Protein AF-A0A944YCM6-F1 (afdb_monomer_lite)

Radius of gyration: 18.55 Å; chains: 1; bounding box: 48×39×51 Å

Foldseek 3Di:
DDPPPPPPLAQPAEAECQPVPPDPCLVVLVVVLVVLVPDPPLLSYEYEHHPCCPPPSVVVSVVSSVVSNHHYHYDYPPPDDDDDDDDDDDDD

Secondary structure (DSSP, 8-state):
-----------SEEEEESSS-SS--HHHHHHHHHHHHT-TTGGGEEEEE-GGGGSHHHHHHHHHHHHTT-EEEE--S--S------------

Structure (mmCIF, N/CA/C/O backbone):
data_AF-A0A944YCM6-F1
#
_entry.id   AF-A0A944YCM6-F1
#
loop_
_atom_site.group_PDB
_atom_site.id
_atom_site.type_symbol
_atom_site.label_atom_id
_atom_site.label_alt_id
_atom_site.label_comp_id
_atom_site.label_asym_id
_atom_site.label_entity_id
_atom_site.label_seq_id
_atom_site.pdbx_PDB_ins_code
_atom_site.Cartn_x
_atom_site.Cartn_y
_atom_site.Cartn_z
_atom_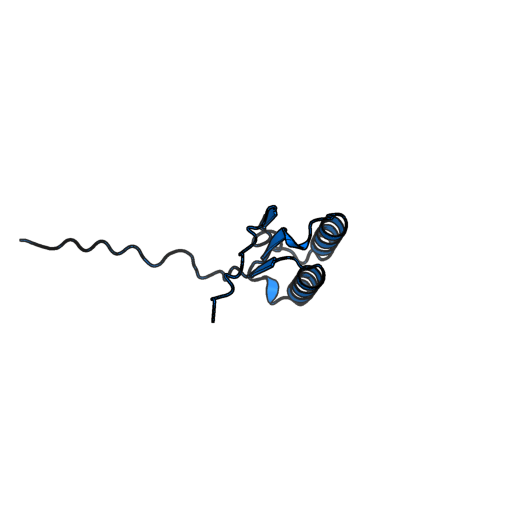site.occupancy
_atom_site.B_iso_or_equiv
_atom_site.auth_seq_id
_atom_site.auth_comp_id
_atom_site.auth_asym_id
_atom_site.auth_atom_id
_atom_site.pdbx_PDB_model_num
ATOM 1 N N . MET A 1 1 ? -32.290 -8.720 8.999 1.00 43.12 1 MET A N 1
ATOM 2 C CA . MET A 1 1 ? -30.881 -8.789 8.558 1.00 43.12 1 MET A CA 1
ATOM 3 C C . MET A 1 1 ? -30.355 -7.366 8.464 1.00 43.12 1 MET A C 1
ATOM 5 O O . MET A 1 1 ? -30.719 -6.653 7.542 1.00 43.12 1 MET A O 1
ATOM 9 N N . THR A 1 2 ? -29.615 -6.906 9.468 1.00 46.66 2 THR A N 1
ATOM 10 C CA . THR A 1 2 ? -28.974 -5.582 9.474 1.00 46.66 2 THR A CA 1
ATOM 11 C C . THR A 1 2 ? -27.713 -5.632 8.610 1.00 46.66 2 THR A C 1
ATOM 13 O O . THR A 1 2 ? -26.932 -6.574 8.760 1.00 46.66 2 THR A O 1
ATOM 16 N N . PRO A 1 3 ? -27.476 -4.663 7.710 1.00 55.84 3 PRO A N 1
ATOM 17 C CA . PRO A 1 3 ? -26.199 -4.590 7.027 1.00 55.84 3 PRO A CA 1
ATOM 18 C C . PRO A 1 3 ? -25.135 -4.244 8.071 1.00 55.84 3 PRO A C 1
ATOM 20 O O . PRO A 1 3 ? -25.199 -3.199 8.719 1.00 55.84 3 PRO A O 1
ATOM 23 N N . VAL A 1 4 ? -24.163 -5.139 8.260 1.00 58.41 4 VAL A N 1
ATOM 24 C CA . VAL A 1 4 ? -22.914 -4.805 8.947 1.00 58.41 4 VAL A CA 1
ATOM 25 C C . VAL A 1 4 ? -22.237 -3.759 8.075 1.00 58.41 4 VAL A C 1
ATOM 27 O O . VAL A 1 4 ? -21.617 -4.085 7.064 1.00 58.41 4 VAL A O 1
ATOM 30 N N . ALA A 1 5 ? -22.421 -2.489 8.428 1.00 57.78 5 ALA A N 1
ATOM 31 C CA . ALA A 1 5 ? -21.628 -1.413 7.873 1.00 57.78 5 ALA A CA 1
ATOM 32 C C . ALA A 1 5 ? -20.169 -1.766 8.166 1.00 57.78 5 ALA A C 1
ATOM 34 O O . ALA A 1 5 ? -19.741 -1.773 9.323 1.00 57.78 5 ALA A O 1
ATOM 35 N N . ALA A 1 6 ? -19.420 -2.135 7.127 1.00 58.12 6 ALA A N 1
ATOM 36 C CA . ALA A 1 6 ? -17.981 -2.244 7.222 1.00 58.12 6 ALA A CA 1
ATOM 37 C C . ALA A 1 6 ? -17.487 -0.854 7.628 1.00 58.12 6 ALA A C 1
ATOM 39 O O . ALA A 1 6 ? -17.494 0.077 6.823 1.00 58.12 6 ALA A O 1
ATOM 40 N N . ILE A 1 7 ? -17.148 -0.684 8.908 1.00 57.28 7 ILE A N 1
ATOM 41 C CA . ILE A 1 7 ? -16.524 0.536 9.402 1.00 57.28 7 ILE A CA 1
ATOM 42 C C . ILE A 1 7 ? -15.178 0.590 8.692 1.00 57.28 7 ILE A C 1
ATOM 44 O O . ILE A 1 7 ? -14.216 -0.056 9.111 1.00 57.28 7 ILE A O 1
ATOM 48 N N . HIS A 1 8 ? -15.129 1.307 7.572 1.00 52.66 8 HIS A N 1
ATOM 49 C CA . HIS A 1 8 ? -13.894 1.647 6.895 1.00 52.66 8 HIS A CA 1
ATOM 50 C C . HIS A 1 8 ? -13.110 2.526 7.863 1.00 52.66 8 HIS A C 1
ATOM 52 O O . HIS A 1 8 ? -13.299 3.740 7.919 1.00 52.66 8 HIS A O 1
ATOM 58 N N . ARG A 1 9 ? -12.281 1.891 8.698 1.00 64.69 9 ARG A N 1
ATOM 59 C CA . ARG A 1 9 ? -11.324 2.595 9.543 1.00 64.69 9 ARG A CA 1
ATOM 60 C C . ARG A 1 9 ? -10.440 3.388 8.597 1.00 64.69 9 ARG A C 1
ATOM 62 O O . ARG A 1 9 ? -9.683 2.804 7.824 1.00 64.69 9 ARG A O 1
ATOM 69 N N . GLN A 1 10 ? -10.612 4.705 8.606 1.00 71.62 10 GLN A N 1
ATOM 70 C CA . GLN A 1 10 ? -9.777 5.576 7.801 1.00 71.62 10 GLN A CA 1
ATOM 71 C C . GLN A 1 10 ? -8.326 5.390 8.256 1.00 71.62 10 GLN A C 1
ATOM 73 O O . GLN A 1 10 ? -8.076 5.330 9.465 1.00 71.62 10 GLN A O 1
ATOM 78 N N . PRO A 1 11 ? -7.372 5.246 7.323 1.00 76.75 11 PRO A N 1
ATOM 79 C CA . PRO A 1 11 ? -5.976 5.159 7.703 1.00 76.75 11 PRO A CA 1
ATOM 80 C C . PRO A 1 11 ? -5.556 6.441 8.411 1.00 76.75 11 PRO A C 1
ATOM 82 O O . PRO A 1 11 ? -5.779 7.537 7.902 1.00 76.75 11 PRO A O 1
ATOM 85 N N . LYS A 1 12 ? -4.916 6.300 9.571 1.00 83.56 12 LYS A N 1
ATOM 86 C CA . LYS A 1 12 ? -4.301 7.433 10.274 1.00 83.56 12 LYS A CA 1
ATOM 87 C C . LYS A 1 12 ? -3.003 7.864 9.612 1.00 83.56 12 LYS A C 1
ATOM 89 O O . LYS A 1 12 ? -2.615 9.022 9.710 1.00 83.56 12 LYS A O 1
ATOM 94 N N . ILE A 1 13 ? -2.320 6.920 8.968 1.00 87.25 13 ILE A N 1
ATOM 95 C CA . ILE A 1 13 ? -1.020 7.142 8.351 1.00 87.25 13 ILE A CA 1
ATOM 96 C C . ILE A 1 13 ? -1.099 6.679 6.905 1.00 87.25 13 ILE A C 1
ATOM 98 O O . ILE A 1 13 ? -1.404 5.520 6.628 1.00 87.25 13 ILE A O 1
ATOM 102 N N . VAL A 1 14 ? -0.789 7.587 5.986 1.00 88.00 14 VAL A N 1
ATOM 103 C CA . VAL A 1 14 ? -0.700 7.293 4.559 1.00 88.00 14 VAL A CA 1
ATOM 104 C C . VAL A 1 14 ? 0.752 7.425 4.123 1.00 88.00 14 VAL A C 1
ATOM 106 O O . VAL A 1 14 ? 1.353 8.485 4.267 1.00 88.00 14 VAL A O 1
ATOM 109 N N . VAL A 1 15 ? 1.310 6.345 3.581 1.00 87.31 15 VAL A N 1
ATOM 110 C CA . VAL A 1 15 ? 2.669 6.304 3.040 1.00 87.31 15 VAL A CA 1
ATOM 111 C C . VAL A 1 15 ? 2.579 6.171 1.527 1.00 87.31 15 VAL A C 1
ATOM 113 O O . VAL A 1 15 ? 2.186 5.125 1.009 1.00 87.31 15 VAL A O 1
ATOM 116 N N . ASP A 1 16 ? 2.947 7.224 0.802 1.00 85.25 16 ASP A N 1
ATOM 117 C CA . ASP A 1 16 ? 3.073 7.148 -0.650 1.00 85.25 16 ASP A CA 1
ATOM 118 C C . ASP A 1 16 ? 4.465 6.641 -1.033 1.00 85.25 16 ASP A C 1
ATOM 120 O O . ASP A 1 16 ? 5.456 7.365 -0.969 1.00 85.25 16 ASP A O 1
ATOM 124 N N . TRP A 1 17 ? 4.533 5.373 -1.429 1.00 82.19 17 TRP A N 1
ATOM 125 C CA . TRP A 1 17 ? 5.752 4.717 -1.897 1.00 82.19 17 TRP A CA 1
ATOM 126 C C . TRP A 1 17 ? 5.728 4.490 -3.417 1.00 82.19 17 TRP A C 1
ATOM 128 O O . TRP A 1 17 ? 6.517 3.715 -3.965 1.00 82.19 17 TRP A O 1
ATOM 138 N N . SER A 1 18 ? 4.810 5.148 -4.133 1.00 76.94 18 SER A N 1
ATOM 139 C CA . SER A 1 18 ? 4.613 4.916 -5.565 1.00 76.94 18 SER A CA 1
ATOM 140 C C . SER A 1 18 ? 5.762 5.426 -6.436 1.00 76.94 18 SER A C 1
ATOM 142 O O . SER A 1 18 ? 5.992 4.891 -7.521 1.00 76.94 18 SER A O 1
ATOM 144 N N . THR A 1 19 ? 6.534 6.394 -5.938 1.00 73.38 19 THR A N 1
ATOM 145 C CA . THR A 1 19 ? 7.659 7.031 -6.640 1.00 73.38 19 THR A CA 1
ATOM 146 C C . THR A 1 19 ? 9.035 6.609 -6.118 1.00 73.38 19 THR A C 1
ATOM 148 O O . THR A 1 19 ? 10.033 6.828 -6.804 1.00 73.38 19 THR A O 1
ATOM 151 N N . ALA A 1 20 ? 9.099 5.980 -4.940 1.00 65.88 20 ALA A N 1
ATOM 152 C CA . ALA A 1 20 ? 10.343 5.718 -4.214 1.00 65.88 20 ALA A CA 1
ATOM 153 C C . ALA A 1 20 ? 11.207 4.595 -4.822 1.00 65.88 20 ALA A C 1
ATOM 155 O O . ALA A 1 20 ? 12.403 4.529 -4.567 1.00 65.88 20 ALA A O 1
ATOM 156 N N . VAL A 1 21 ? 10.636 3.720 -5.659 1.00 60.72 21 VAL A N 1
ATOM 157 C CA . VAL A 1 21 ? 11.326 2.519 -6.175 1.00 60.72 21 VAL A CA 1
ATOM 158 C C . VAL A 1 21 ? 11.737 2.692 -7.641 1.00 60.72 21 VAL A C 1
ATOM 160 O O . VAL A 1 21 ? 11.434 1.858 -8.492 1.00 60.72 21 VAL A O 1
ATOM 163 N N . LYS A 1 22 ? 12.405 3.799 -7.985 1.00 60.19 22 LYS A N 1
ATOM 164 C CA . LYS A 1 22 ? 13.046 3.922 -9.311 1.00 60.19 22 LYS A CA 1
ATOM 165 C C . LYS A 1 22 ? 14.309 3.050 -9.415 1.00 60.19 22 LYS A C 1
ATOM 167 O O . LYS A 1 22 ? 14.636 2.570 -10.498 1.00 60.19 22 LYS A O 1
ATOM 172 N N . SER A 1 23 ? 14.945 2.750 -8.288 1.00 53.34 23 SER A N 1
ATOM 173 C CA . SER A 1 23 ? 16.131 1.902 -8.146 1.00 53.34 23 SER A CA 1
ATOM 174 C C . SER A 1 23 ? 15.793 0.613 -7.392 1.00 53.34 23 SER A C 1
ATOM 176 O O . SER A 1 23 ? 14.816 0.530 -6.651 1.00 53.34 23 SER A O 1
ATOM 178 N N . ASN A 1 24 ? 16.577 -0.435 -7.623 1.00 57.66 24 ASN A N 1
ATOM 179 C CA . ASN A 1 24 ? 16.430 -1.768 -7.040 1.00 57.66 24 AS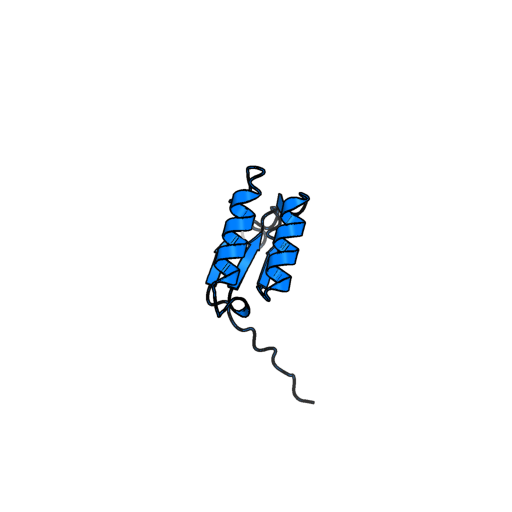N A CA 1
ATOM 180 C C . ASN A 1 24 ? 16.815 -1.806 -5.539 1.00 57.66 24 ASN A C 1
ATOM 182 O O . ASN A 1 24 ? 17.504 -2.726 -5.111 1.00 57.66 24 ASN A O 1
ATOM 186 N N . ASP A 1 25 ? 16.410 -0.803 -4.756 1.00 66.25 25 ASP A N 1
ATOM 187 C CA . ASP A 1 25 ? 16.828 -0.622 -3.363 1.00 66.25 25 ASP A CA 1
ATOM 188 C C . ASP A 1 25 ? 16.025 -1.513 -2.418 1.00 66.25 25 ASP A C 1
ATOM 190 O O . ASP A 1 25 ? 15.019 -1.113 -1.825 1.00 66.25 25 ASP A O 1
ATOM 194 N N . VAL A 1 26 ? 16.498 -2.750 -2.282 1.00 66.25 26 VAL A N 1
ATOM 195 C CA . VAL A 1 26 ? 16.040 -3.704 -1.264 1.00 66.25 26 VAL A CA 1
ATOM 196 C C . VAL A 1 26 ? 16.186 -3.101 0.138 1.00 66.25 26 VAL A C 1
ATOM 198 O O . VAL A 1 26 ? 15.249 -3.172 0.931 1.00 66.25 26 VAL A O 1
ATOM 201 N N . ASP A 1 27 ? 17.286 -2.391 0.391 1.00 71.88 27 ASP A N 1
ATOM 202 C CA . ASP A 1 27 ? 17.588 -1.782 1.691 1.00 71.88 27 ASP A CA 1
ATOM 203 C C . ASP A 1 27 ? 16.530 -0.760 2.132 1.00 71.88 27 ASP A C 1
ATOM 205 O O . ASP A 1 27 ? 16.169 -0.685 3.308 1.00 71.88 27 ASP A O 1
ATOM 209 N N . ASN A 1 28 ? 15.976 0.007 1.189 1.00 78.94 28 ASN A N 1
ATOM 210 C CA . ASN A 1 28 ? 14.929 0.985 1.491 1.00 78.94 28 ASN A CA 1
ATOM 211 C C . ASN A 1 28 ? 13.587 0.306 1.808 1.00 78.94 28 ASN A C 1
ATOM 213 O O . ASN A 1 28 ? 12.840 0.789 2.662 1.00 78.94 28 ASN A O 1
ATOM 217 N N . ALA A 1 29 ? 13.292 -0.831 1.170 1.00 80.38 29 ALA A N 1
ATOM 218 C CA . ALA A 1 29 ? 12.103 -1.622 1.473 1.00 80.38 29 ALA A CA 1
ATOM 219 C C . ALA A 1 29 ? 12.189 -2.265 2.868 1.00 80.38 29 ALA A C 1
ATOM 221 O O . ALA A 1 29 ? 11.218 -2.214 3.625 1.00 80.38 29 ALA A O 1
ATOM 222 N N . ASP A 1 30 ? 13.350 -2.808 3.242 1.00 85.38 30 ASP A N 1
ATOM 223 C CA . ASP A 1 30 ? 13.557 -3.404 4.566 1.00 85.38 30 ASP A CA 1
ATOM 224 C C . ASP A 1 30 ? 13.502 -2.354 5.687 1.00 85.38 30 ASP A C 1
ATOM 226 O O . ASP A 1 30 ? 12.911 -2.597 6.743 1.00 85.38 30 ASP A O 1
ATOM 230 N N . ARG A 1 31 ? 14.026 -1.143 5.446 1.00 86.44 31 ARG A N 1
ATOM 231 C CA . ARG A 1 31 ? 13.882 -0.006 6.373 1.00 86.44 31 ARG A CA 1
ATOM 232 C C . ARG A 1 31 ? 12.420 0.383 6.591 1.00 86.44 31 ARG A C 1
ATOM 234 O O . ARG A 1 31 ? 12.025 0.583 7.739 1.00 86.44 31 ARG A O 1
ATOM 241 N N . LEU A 1 32 ? 11.611 0.438 5.528 1.00 85.88 32 LEU A N 1
ATOM 242 C CA . LEU A 1 32 ? 10.172 0.697 5.650 1.00 85.88 32 LEU A CA 1
ATOM 243 C C . LEU A 1 32 ? 9.482 -0.383 6.486 1.00 85.88 32 LEU A C 1
ATOM 245 O O . LEU A 1 32 ? 8.715 -0.065 7.392 1.00 85.88 32 LEU A O 1
ATOM 249 N N . ILE A 1 33 ? 9.767 -1.655 6.201 1.00 88.50 33 ILE A N 1
ATOM 250 C CA . ILE A 1 33 ? 9.193 -2.778 6.948 1.00 88.50 33 ILE A CA 1
ATOM 251 C C . ILE A 1 33 ? 9.559 -2.669 8.431 1.00 88.50 33 ILE A C 1
ATOM 253 O O . ILE A 1 33 ? 8.687 -2.814 9.284 1.00 88.50 33 ILE A O 1
ATOM 257 N N . ASN A 1 34 ? 10.821 -2.383 8.752 1.00 90.19 34 ASN A N 1
ATOM 258 C CA . ASN A 1 34 ? 11.264 -2.245 10.138 1.00 90.19 34 ASN A CA 1
ATOM 259 C C . ASN A 1 34 ? 10.595 -1.062 10.846 1.00 90.19 34 ASN A C 1
ATOM 261 O O . ASN A 1 34 ? 10.145 -1.221 11.977 1.00 90.19 34 ASN A O 1
ATOM 265 N N . TRP A 1 35 ? 10.441 0.082 10.178 1.00 90.06 35 TRP A N 1
ATOM 266 C CA . TRP A 1 35 ? 9.703 1.217 10.736 1.00 90.06 35 TRP A CA 1
ATOM 267 C C . TRP A 1 35 ? 8.233 0.862 11.021 1.00 90.06 35 TRP A C 1
ATOM 269 O O . TRP A 1 35 ? 7.723 1.142 12.106 1.00 90.06 35 TRP A O 1
ATOM 279 N N . ILE A 1 36 ? 7.567 0.148 10.109 1.00 89.56 36 ILE A N 1
ATOM 280 C CA . ILE A 1 36 ? 6.179 -0.294 10.310 1.00 89.56 36 ILE A CA 1
ATOM 281 C C . ILE A 1 36 ? 6.070 -1.287 11.469 1.00 89.56 36 ILE A C 1
ATOM 283 O O . ILE A 1 36 ? 5.143 -1.174 12.267 1.00 89.56 36 ILE A O 1
ATOM 287 N N . LYS A 1 37 ? 7.027 -2.214 11.614 1.00 88.69 37 LYS A N 1
ATOM 288 C CA . LYS A 1 37 ? 7.065 -3.163 12.742 1.00 88.69 37 LYS A CA 1
ATOM 289 C C . LYS A 1 37 ? 7.150 -2.468 14.097 1.00 88.69 37 LYS A C 1
ATOM 291 O O . LYS A 1 37 ? 6.616 -2.985 15.071 1.00 88.69 37 LYS A O 1
ATOM 296 N N . THR A 1 38 ? 7.819 -1.317 14.165 1.00 88.38 38 THR A N 1
ATOM 297 C CA . THR A 1 38 ? 7.897 -0.527 15.403 1.00 88.38 38 THR A CA 1
ATOM 298 C C . THR A 1 38 ? 6.615 0.245 15.715 1.00 88.38 38 THR A C 1
ATOM 300 O O . THR A 1 38 ? 6.469 0.754 16.823 1.00 88.38 38 THR A O 1
ATOM 303 N N . SER A 1 39 ? 5.667 0.321 14.775 1.00 82.38 39 SER A N 1
ATOM 304 C CA . SER A 1 39 ? 4.408 1.027 14.984 1.00 82.38 39 SER A CA 1
ATOM 305 C C . SER A 1 39 ? 3.365 0.125 15.658 1.00 82.38 39 SER A C 1
ATOM 307 O O . SER A 1 39 ? 2.992 -0.908 15.094 1.00 82.38 39 SER A O 1
ATOM 309 N N . PRO A 1 40 ? 2.784 0.529 16.806 1.00 76.38 40 PRO A N 1
ATOM 310 C CA . PRO A 1 40 ? 1.687 -0.210 17.435 1.00 76.38 40 PRO A CA 1
ATOM 311 C C . PRO A 1 40 ? 0.388 -0.174 16.606 1.00 76.38 40 PRO A C 1
ATOM 313 O O . PRO A 1 40 ? -0.572 -0.878 16.915 1.00 76.38 40 PRO A O 1
ATOM 316 N N . GLN A 1 41 ? 0.343 0.643 15.547 1.00 83.12 41 GLN A N 1
ATOM 317 C CA . GLN A 1 41 ? -0.846 0.936 14.748 1.00 83.12 41 GLN A CA 1
ATOM 318 C C . GLN A 1 41 ? -0.700 0.495 13.286 1.00 83.12 41 GLN A C 1
ATOM 320 O O . GLN A 1 41 ? -1.265 1.119 12.394 1.00 83.12 41 GLN A O 1
ATOM 325 N N . ALA A 1 42 ? 0.010 -0.606 13.009 1.00 81.88 42 ALA A N 1
ATOM 326 C CA . ALA A 1 42 ? 0.214 -1.105 11.640 1.00 81.88 42 ALA A CA 1
ATOM 327 C C . ALA A 1 42 ? -1.093 -1.276 10.829 1.00 81.88 42 ALA A C 1
ATOM 329 O O . ALA A 1 42 ? -1.111 -1.023 9.626 1.00 81.88 42 ALA A O 1
ATOM 330 N N . LYS A 1 43 ? -2.210 -1.610 11.496 1.00 83.94 43 LYS A N 1
ATOM 331 C CA . LYS A 1 43 ? -3.555 -1.734 10.892 1.00 83.94 43 LYS A CA 1
ATOM 332 C C . LYS A 1 43 ? -4.177 -0.411 10.434 1.00 83.94 43 LYS A C 1
ATOM 334 O O . LYS A 1 43 ? -5.162 -0.417 9.705 1.00 83.94 43 LYS A O 1
ATOM 339 N N . GLU A 1 44 ? -3.630 0.711 10.882 1.00 88.06 44 GLU A N 1
ATOM 340 C CA . GLU A 1 44 ? -4.075 2.064 10.534 1.00 88.06 44 GLU A CA 1
ATOM 341 C C . GLU A 1 44 ? -3.146 2.717 9.498 1.00 88.06 44 GLU A C 1
ATOM 343 O O . GLU A 1 44 ? -3.322 3.890 9.164 1.00 88.06 44 GLU A O 1
ATOM 348 N N . ILE A 1 45 ? -2.165 1.962 8.985 1.00 89.81 45 ILE A N 1
ATOM 349 C CA . ILE A 1 45 ? -1.229 2.406 7.955 1.00 89.81 45 ILE A CA 1
ATOM 350 C C . ILE A 1 45 ? -1.730 1.952 6.586 1.00 89.81 45 ILE A C 1
ATOM 352 O O . ILE A 1 45 ? -1.995 0.768 6.361 1.00 89.81 45 ILE A O 1
ATOM 356 N N . HIS A 1 46 ? -1.806 2.896 5.652 1.00 91.00 46 HIS A N 1
ATOM 357 C CA . HIS A 1 46 ? -2.093 2.652 4.246 1.00 91.00 46 HIS A CA 1
ATOM 358 C C . HIS A 1 46 ? -0.886 2.999 3.390 1.00 91.00 46 HIS A C 1
ATOM 360 O O . HIS A 1 46 ? -0.450 4.146 3.354 1.00 91.00 46 HIS A O 1
ATOM 366 N N . VAL A 1 47 ? -0.351 2.008 2.684 1.00 88.94 47 VAL A N 1
ATOM 367 C CA . VAL A 1 47 ? 0.801 2.176 1.800 1.00 88.94 47 VAL A CA 1
ATOM 368 C C . VAL A 1 47 ? 0.355 2.138 0.340 1.00 88.94 47 VAL A C 1
ATOM 370 O O . VAL A 1 47 ? -0.274 1.175 -0.105 1.00 88.94 47 VAL A O 1
ATOM 373 N N . TYR A 1 48 ? 0.713 3.163 -0.429 1.00 87.50 48 TYR A N 1
ATOM 374 C CA . TYR A 1 48 ? 0.545 3.176 -1.880 1.00 87.50 48 TYR A CA 1
ATOM 375 C C . TYR A 1 48 ? 1.812 2.655 -2.555 1.00 87.50 48 TYR A C 1
ATOM 377 O O . TYR A 1 48 ? 2.884 3.233 -2.403 1.00 87.50 48 TYR A O 1
ATOM 385 N N . LEU A 1 49 ? 1.691 1.572 -3.321 1.00 84.44 49 LEU A N 1
ATOM 386 C CA . LEU A 1 49 ? 2.779 1.003 -4.117 1.00 84.44 49 LEU A CA 1
ATOM 387 C C . LEU A 1 49 ? 2.591 1.361 -5.594 1.00 84.44 49 LEU A C 1
ATOM 389 O O . LEU A 1 49 ? 1.472 1.345 -6.106 1.00 84.44 49 LEU A O 1
ATOM 393 N N . GLY A 1 50 ? 3.688 1.674 -6.281 1.00 78.38 50 GLY A N 1
ATOM 394 C CA . GLY A 1 50 ? 3.694 1.992 -7.712 1.00 78.38 50 GLY A CA 1
ATOM 395 C C . GLY A 1 50 ? 3.767 0.747 -8.602 1.00 78.38 50 GLY A C 1
ATOM 396 O O . GLY A 1 50 ? 3.717 -0.394 -8.134 1.00 78.38 50 GLY A O 1
ATOM 397 N N . SER A 1 51 ? 3.968 0.957 -9.907 1.00 68.00 51 SER A N 1
ATOM 398 C CA . SER A 1 51 ? 4.111 -0.102 -10.930 1.00 68.00 51 SER A CA 1
ATOM 399 C C . SER A 1 51 ? 5.272 -1.075 -10.696 1.00 68.00 51 SER A C 1
ATOM 401 O O . SER A 1 51 ? 5.359 -2.129 -11.325 1.00 68.00 51 SER A O 1
ATOM 403 N N . THR A 1 52 ? 6.150 -0.772 -9.750 1.00 61.84 52 THR A N 1
ATOM 404 C CA . THR A 1 52 ? 7.299 -1.586 -9.348 1.00 61.84 52 THR A CA 1
ATOM 405 C C . THR A 1 52 ? 6.916 -2.868 -8.603 1.00 61.84 52 THR A C 1
ATOM 407 O O . THR A 1 52 ? 7.771 -3.727 -8.395 1.00 61.84 52 THR A O 1
ATOM 410 N N . GLN A 1 53 ? 5.627 -3.069 -8.300 1.00 60.03 53 GLN A N 1
ATOM 411 C CA . GLN A 1 53 ? 5.066 -4.332 -7.801 1.00 60.03 53 GLN A CA 1
ATOM 412 C C . GLN A 1 53 ? 5.396 -5.564 -8.664 1.00 60.03 53 GLN A C 1
ATOM 414 O O . GLN A 1 53 ? 5.420 -6.680 -8.149 1.00 60.03 53 GLN A O 1
ATOM 419 N N . HIS A 1 54 ? 5.644 -5.376 -9.966 1.00 58.34 54 HIS A N 1
ATOM 420 C CA . HIS A 1 54 ? 5.958 -6.469 -10.891 1.00 58.34 54 HIS A CA 1
ATOM 421 C C . HIS A 1 54 ? 7.405 -6.966 -10.757 1.00 58.34 54 HIS A C 1
ATOM 423 O O . HIS A 1 54 ? 7.755 -7.994 -11.330 1.00 58.34 54 HIS A O 1
ATOM 429 N N . ARG A 1 55 ? 8.249 -6.273 -9.980 1.00 67.31 55 ARG A N 1
ATOM 430 C CA . ARG A 1 5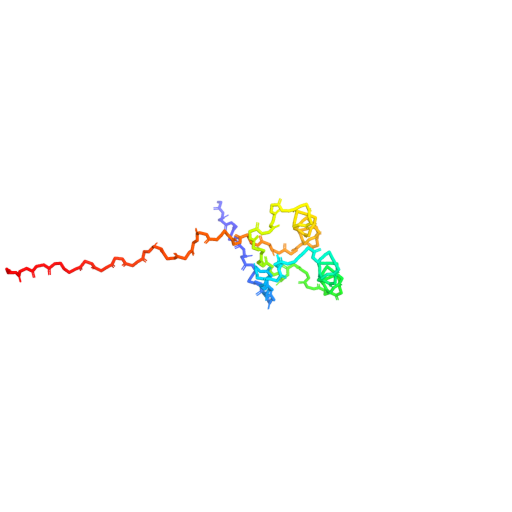5 ? 9.596 -6.742 -9.648 1.00 67.31 55 ARG A CA 1
ATOM 431 C C . ARG A 1 55 ? 9.544 -7.710 -8.459 1.00 67.31 55 ARG A C 1
ATOM 433 O O . ARG A 1 55 ? 8.713 -7.526 -7.565 1.00 67.31 55 ARG A O 1
ATOM 440 N N . PRO A 1 56 ? 10.453 -8.700 -8.382 1.00 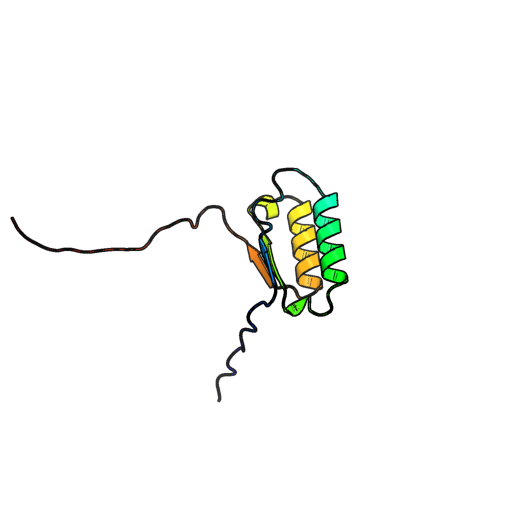66.50 56 PRO A N 1
ATOM 441 C CA . PRO A 1 56 ? 10.468 -9.691 -7.300 1.00 66.50 56 PRO A CA 1
ATOM 442 C C . PRO A 1 56 ? 10.478 -9.056 -5.897 1.00 66.50 56 PRO A C 1
ATOM 444 O O . PRO A 1 56 ? 9.806 -9.541 -4.987 1.00 66.50 56 PRO A O 1
ATOM 447 N N . ASN A 1 57 ? 11.145 -7.909 -5.740 1.00 70.31 57 ASN A N 1
ATOM 448 C CA . ASN A 1 57 ? 11.209 -7.173 -4.474 1.00 70.31 57 ASN A CA 1
ATOM 449 C C . ASN A 1 57 ? 9.902 -6.441 -4.122 1.00 70.31 57 ASN A C 1
ATOM 451 O O . ASN A 1 57 ? 9.538 -6.371 -2.950 1.00 70.31 57 ASN A O 1
ATOM 455 N N . GLY A 1 58 ? 9.144 -5.972 -5.118 1.00 77.69 58 GLY A N 1
ATOM 456 C CA . GLY A 1 58 ? 7.845 -5.328 -4.899 1.00 77.69 58 GLY A CA 1
ATOM 457 C C . GLY A 1 58 ? 6.804 -6.301 -4.342 1.00 77.69 58 GLY A C 1
ATOM 458 O O . GLY A 1 58 ? 6.065 -5.960 -3.419 1.00 77.69 58 GLY A O 1
ATOM 459 N N . ARG A 1 59 ? 6.800 -7.548 -4.833 1.00 81.06 59 ARG A N 1
ATOM 460 C CA . ARG A 1 59 ? 5.918 -8.607 -4.316 1.00 81.06 59 ARG A CA 1
ATOM 461 C C . ARG A 1 59 ? 6.271 -9.006 -2.880 1.00 81.06 59 ARG A C 1
ATOM 463 O O . ARG A 1 59 ? 5.368 -9.192 -2.067 1.00 81.06 59 ARG A O 1
ATOM 470 N N . ARG A 1 60 ? 7.568 -9.098 -2.551 1.00 83.94 60 ARG A N 1
ATOM 471 C CA . ARG A 1 60 ? 8.035 -9.364 -1.175 1.00 83.94 60 ARG A CA 1
ATOM 472 C C . ARG A 1 60 ? 7.590 -8.266 -0.210 1.00 83.94 60 ARG A C 1
ATOM 474 O O . ARG A 1 60 ? 7.011 -8.583 0.825 1.00 83.94 60 ARG A O 1
ATOM 481 N N . LEU A 1 61 ? 7.788 -6.998 -0.579 1.00 84.69 61 LEU A N 1
ATOM 482 C CA . LEU A 1 61 ? 7.353 -5.854 0.223 1.00 84.69 61 LEU A CA 1
ATOM 483 C C . LEU A 1 61 ? 5.833 -5.856 0.428 1.00 84.69 61 LEU A C 1
ATOM 485 O O . LEU A 1 61 ? 5.371 -5.750 1.559 1.00 84.69 61 LEU A O 1
ATOM 489 N N . GLN A 1 62 ? 5.053 -6.045 -0.642 1.00 88.00 62 GLN A N 1
ATOM 490 C CA . GLN A 1 62 ? 3.592 -6.105 -0.550 1.00 88.00 62 GLN A CA 1
ATOM 491 C C . GLN A 1 62 ? 3.131 -7.183 0.443 1.00 88.00 62 GLN A C 1
ATOM 493 O O . GLN A 1 62 ? 2.293 -6.911 1.301 1.00 88.00 62 GLN A O 1
ATOM 498 N N . ASN A 1 63 ? 3.684 -8.393 0.340 1.00 89.75 63 ASN A N 1
ATOM 499 C CA . ASN A 1 63 ? 3.321 -9.497 1.225 1.00 89.75 63 ASN A CA 1
ATOM 500 C C . ASN A 1 63 ? 3.687 -9.199 2.684 1.00 89.75 63 ASN A C 1
ATOM 502 O O . ASN A 1 63 ? 2.892 -9.488 3.574 1.00 89.75 63 ASN A O 1
ATOM 506 N N . ALA A 1 64 ? 4.852 -8.592 2.929 1.00 89.50 64 ALA A N 1
ATOM 507 C CA . ALA A 1 64 ? 5.264 -8.199 4.273 1.00 89.50 64 ALA A CA 1
ATOM 508 C C . ALA A 1 64 ? 4.309 -7.157 4.882 1.00 89.50 64 ALA A C 1
ATOM 510 O O . ALA A 1 64 ? 3.871 -7.318 6.017 1.00 89.50 64 ALA A O 1
ATOM 511 N N . LEU A 1 65 ? 3.938 -6.125 4.117 1.00 89.88 65 LEU A N 1
ATOM 512 C CA . LEU A 1 65 ? 3.001 -5.081 4.550 1.00 89.88 65 LEU A CA 1
ATOM 513 C C . LEU A 1 65 ? 1.618 -5.652 4.891 1.00 89.88 65 LEU A C 1
ATOM 515 O O . LEU A 1 65 ? 1.064 -5.347 5.946 1.00 89.88 65 LEU A O 1
ATOM 519 N N . LEU A 1 66 ? 1.085 -6.524 4.032 1.00 90.38 66 LEU A N 1
ATOM 520 C CA . LEU A 1 66 ? -0.201 -7.185 4.267 1.00 90.38 66 LEU A CA 1
ATOM 521 C C . LEU A 1 66 ? -0.156 -8.119 5.483 1.00 90.38 66 LEU A C 1
ATOM 523 O O . LEU A 1 66 ? -1.094 -8.126 6.275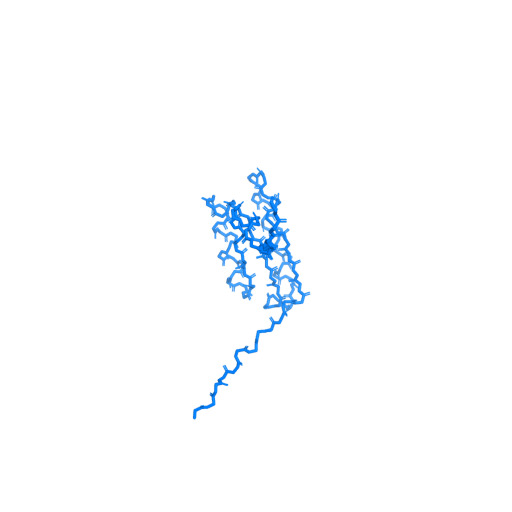 1.00 90.38 66 LEU A O 1
ATOM 527 N N . ALA A 1 67 ? 0.938 -8.866 5.672 1.00 90.81 67 ALA A N 1
ATOM 528 C CA . ALA A 1 67 ? 1.116 -9.739 6.834 1.00 90.81 67 ALA A CA 1
ATOM 529 C C . ALA A 1 67 ? 1.149 -8.959 8.162 1.00 90.81 67 ALA A C 1
ATOM 531 O O . ALA A 1 67 ? 0.716 -9.476 9.189 1.00 90.81 67 ALA A O 1
ATOM 532 N N . MET A 1 68 ? 1.607 -7.703 8.143 1.00 89.75 68 MET A N 1
ATOM 533 C CA . MET A 1 68 ? 1.562 -6.795 9.299 1.00 89.75 68 MET A CA 1
ATOM 534 C C . MET A 1 68 ? 0.179 -6.153 9.516 1.00 89.75 68 MET A C 1
ATOM 536 O O . MET A 1 68 ? -0.039 -5.465 10.513 1.00 89.75 68 MET A O 1
ATOM 540 N N . GLY A 1 69 ? -0.773 -6.389 8.611 1.00 88.31 69 GLY A N 1
ATOM 541 C CA . GLY A 1 69 ? -2.125 -5.842 8.672 1.00 88.31 69 GLY A CA 1
ATOM 542 C C . GLY A 1 69 ? -2.266 -4.446 8.071 1.00 88.31 69 GLY A C 1
ATOM 543 O O . GLY A 1 69 ? -3.320 -3.840 8.243 1.00 88.31 69 GLY A O 1
ATOM 544 N N . CYS A 1 70 ? -1.247 -3.936 7.371 1.00 90.25 70 CYS A N 1
ATOM 545 C CA . CYS A 1 70 ? -1.354 -2.666 6.661 1.00 90.25 70 CYS A CA 1
ATOM 546 C C . CYS A 1 70 ? -2.331 -2.774 5.490 1.00 90.25 70 CYS A C 1
ATOM 548 O O . CYS A 1 70 ? -2.432 -3.804 4.820 1.00 90.25 70 CYS A O 1
ATOM 550 N N . MET A 1 71 ? -2.990 -1.662 5.181 1.00 91.12 71 MET A N 1
ATOM 551 C CA . MET A 1 71 ? -3.700 -1.513 3.918 1.00 91.12 71 MET A CA 1
ATOM 552 C C . MET A 1 71 ? -2.687 -1.214 2.818 1.00 91.12 71 MET A C 1
ATOM 554 O O . MET A 1 71 ? -1.763 -0.424 3.011 1.00 91.12 71 MET A O 1
ATOM 558 N N . VAL A 1 72 ? -2.847 -1.836 1.653 1.00 89.12 72 VAL A N 1
ATOM 559 C CA . VAL A 1 72 ? -1.941 -1.626 0.522 1.00 89.12 72 VAL A CA 1
ATOM 560 C C . VAL A 1 72 ? -2.750 -1.381 -0.741 1.00 89.12 72 VAL A C 1
ATOM 562 O O . VAL A 1 72 ? -3.523 -2.243 -1.155 1.00 89.12 72 VAL A O 1
ATOM 565 N N . THR A 1 73 ? -2.542 -0.228 -1.378 1.00 88.75 73 THR A N 1
ATOM 566 C CA . THR A 1 73 ? -3.153 0.091 -2.675 1.00 88.75 73 THR A CA 1
ATOM 567 C C . THR A 1 73 ? -2.094 0.177 -3.752 1.00 88.75 73 THR A C 1
ATOM 569 O O . THR A 1 73 ? -1.052 0.807 -3.597 1.00 88.75 73 THR A O 1
ATOM 572 N N . LYS A 1 74 ? -2.385 -0.458 -4.882 1.00 82.56 74 LYS A N 1
ATOM 573 C CA . LYS A 1 74 ? -1.540 -0.434 -6.070 1.00 82.56 74 LYS A CA 1
ATOM 574 C C . LYS A 1 74 ? -1.986 0.740 -6.932 1.00 82.56 74 LYS A C 1
ATOM 576 O O . LYS A 1 74 ? -3.115 0.736 -7.415 1.00 82.56 74 LYS A O 1
ATOM 581 N N . ARG A 1 75 ? -1.128 1.742 -7.128 1.00 70.94 75 ARG A N 1
ATOM 582 C CA . ARG A 1 75 ? -1.342 2.752 -8.169 1.00 70.94 75 ARG A CA 1
ATOM 583 C C . ARG A 1 75 ? -0.849 2.181 -9.490 1.00 70.94 75 ARG A C 1
ATOM 585 O O . ARG A 1 75 ? 0.355 2.057 -9.716 1.00 70.94 75 ARG A O 1
ATOM 592 N N . SER A 1 76 ? -1.790 1.832 -10.361 1.00 59.56 76 SER A N 1
ATOM 593 C CA . SER A 1 76 ? -1.479 1.631 -11.773 1.00 59.56 76 SER A CA 1
ATOM 594 C C . SER A 1 76 ? -1.046 2.975 -12.376 1.00 59.56 76 SER A C 1
ATOM 596 O O . SER A 1 76 ? -1.672 3.989 -12.071 1.00 59.56 76 SER A O 1
ATOM 598 N N . PRO A 1 77 ? -0.031 3.021 -13.259 1.00 54.25 77 PRO A N 1
ATOM 599 C CA . PRO A 1 77 ? 0.378 4.249 -13.956 1.00 54.25 77 PRO A CA 1
ATOM 600 C C . PRO A 1 77 ? -0.715 4.884 -14.828 1.00 54.25 77 PRO A C 1
ATOM 602 O O . PRO A 1 77 ? -0.507 5.952 -15.389 1.00 54.25 77 PRO A O 1
ATOM 605 N N . MET A 1 78 ? -1.862 4.222 -14.973 1.00 50.72 78 MET A N 1
ATOM 606 C CA . MET A 1 78 ? -2.925 4.577 -15.900 1.00 50.72 78 MET A CA 1
ATOM 607 C C . MET A 1 78 ? -4.235 4.777 -15.136 1.00 50.72 78 MET A C 1
ATOM 609 O O . MET A 1 78 ? -5.180 4.008 -15.248 1.00 50.72 78 MET A O 1
ATOM 613 N N . SER A 1 79 ? -4.257 5.802 -14.294 1.00 45.25 79 SER A N 1
ATOM 614 C CA . SER A 1 79 ? -5.492 6.422 -13.807 1.00 45.25 79 SER A CA 1
ATOM 615 C C . SER A 1 79 ? -5.203 7.869 -13.411 1.00 45.25 79 SER A C 1
ATOM 617 O O . SER A 1 79 ? -5.523 8.306 -12.310 1.00 45.25 79 SER A O 1
ATOM 619 N N . SER A 1 80 ? -4.550 8.601 -14.314 1.00 47.81 80 SER A N 1
ATOM 620 C CA . SER A 1 80 ? -4.657 10.055 -14.353 1.00 47.81 80 SER A CA 1
ATOM 621 C C . SER A 1 80 ? -5.712 10.392 -15.402 1.00 47.81 80 SER A C 1
ATOM 623 O O . SER A 1 80 ? -5.469 10.247 -16.592 1.00 47.81 80 SER A O 1
ATOM 625 N N . VAL A 1 81 ? -6.876 10.814 -14.905 1.00 50.69 81 VAL A N 1
ATOM 626 C CA . VAL A 1 81 ? -7.925 11.586 -15.589 1.00 50.69 81 VAL A CA 1
ATOM 627 C C . VAL A 1 81 ? -8.620 10.914 -16.781 1.00 50.69 81 VAL A C 1
ATOM 629 O O . VAL A 1 81 ? -8.192 10.998 -17.923 1.00 50.69 81 VAL A O 1
ATOM 632 N N . SER A 1 82 ? -9.818 10.395 -16.530 1.00 47.47 82 SER A N 1
ATOM 633 C CA . SER A 1 82 ? -10.927 10.597 -17.462 1.00 47.47 82 SER A CA 1
ATOM 634 C C . SER A 1 82 ? -12.210 10.630 -16.654 1.00 47.47 82 SER A C 1
ATOM 636 O O . SER A 1 82 ? -12.584 9.608 -16.082 1.00 47.47 82 SER A O 1
ATOM 638 N N . SER A 1 83 ? -12.799 11.821 -16.534 1.00 45.53 83 SER A N 1
ATOM 639 C CA . SER A 1 83 ? -14.242 12.099 -16.423 1.00 45.53 83 SER A CA 1
ATOM 640 C C . SER A 1 83 ? -14.473 13.419 -15.687 1.00 45.53 83 SER A C 1
ATOM 642 O O . SER A 1 83 ? -14.679 13.434 -14.480 1.00 45.53 83 SER A O 1
ATOM 644 N N . TYR A 1 84 ? -14.491 14.518 -16.438 1.00 42.00 84 TYR A N 1
ATOM 645 C CA . TYR A 1 84 ? -15.490 15.567 -16.238 1.00 42.00 84 TYR A CA 1
ATOM 646 C C . TYR A 1 84 ? -16.018 15.934 -17.626 1.00 42.00 84 TYR A C 1
ATOM 648 O O . TYR A 1 84 ? -15.361 16.631 -18.394 1.00 42.00 84 TYR A O 1
ATOM 656 N N . GLN A 1 85 ? -17.180 15.374 -17.974 1.00 50.50 85 GLN A N 1
ATOM 657 C CA . GLN A 1 85 ? -18.045 15.938 -19.003 1.00 50.50 85 GLN A CA 1
ATOM 658 C C . GLN A 1 85 ? -18.530 17.304 -18.507 1.00 50.50 85 GLN A C 1
ATOM 660 O O . GLN A 1 85 ? -19.060 17.385 -17.402 1.00 50.50 85 GLN A O 1
ATOM 665 N N . SER A 1 86 ? -18.442 18.328 -19.351 1.00 42.59 86 SER A N 1
ATOM 666 C CA . SER A 1 86 ? -19.432 19.404 -19.353 1.00 42.59 86 SER A CA 1
ATOM 667 C C . SER A 1 86 ? -19.997 19.513 -20.756 1.00 42.59 86 SER A C 1
ATOM 669 O O . SER A 1 86 ? -19.331 19.946 -21.692 1.00 42.59 86 SER A O 1
ATOM 671 N N . SER A 1 87 ? -21.234 19.046 -20.867 1.00 48.91 87 SER A N 1
ATOM 672 C CA . SER A 1 87 ? -22.138 19.295 -21.974 1.00 48.91 87 SER A CA 1
ATOM 673 C C . SER A 1 87 ? -22.671 20.725 -21.845 1.00 48.91 87 SER A C 1
ATOM 675 O O . SER A 1 87 ? -23.330 21.038 -20.860 1.00 48.91 87 SER A O 1
ATOM 677 N N . LEU A 1 88 ? -22.394 21.570 -22.833 1.00 50.38 88 LEU A N 1
ATOM 678 C CA . LEU A 1 88 ? -23.177 22.756 -23.200 1.00 50.38 88 LEU A CA 1
ATOM 679 C C . LEU A 1 88 ? -23.242 22.676 -24.733 1.00 50.38 88 LEU A C 1
ATOM 681 O O . LEU A 1 88 ? -22.223 22.836 -25.395 1.00 50.38 88 LEU A O 1
ATOM 685 N N . ALA A 1 89 ? -24.258 22.045 -25.318 1.00 47.34 89 ALA A N 1
ATOM 686 C CA . ALA A 1 89 ? -25.591 22.598 -25.549 1.00 47.34 89 ALA A CA 1
ATOM 687 C C . ALA A 1 89 ? -25.550 23.989 -26.214 1.00 47.34 89 ALA A C 1
ATOM 689 O O . ALA A 1 89 ? -25.305 24.996 -25.560 1.00 47.34 89 ALA A O 1
ATOM 690 N N . GLU A 1 90 ? -25.863 23.949 -27.512 1.00 45.97 90 GLU A N 1
ATOM 691 C CA . GLU A 1 90 ? -26.701 24.895 -28.256 1.00 45.97 90 GLU A CA 1
ATOM 692 C C . GLU A 1 90 ? -26.107 26.164 -28.904 1.00 45.97 90 GLU A C 1
ATOM 694 O O . GLU A 1 90 ? -25.541 27.050 -28.272 1.00 45.97 90 GLU A O 1
ATOM 699 N N . THR A 1 91 ? -26.482 26.271 -30.192 1.00 44.97 91 THR A N 1
ATOM 700 C CA . THR A 1 91 ? -26.758 27.468 -31.017 1.00 44.97 91 THR A CA 1
ATOM 701 C C . THR A 1 91 ? -25.592 28.325 -31.512 1.00 44.97 91 THR A C 1
ATOM 703 O O . THR A 1 91 ? -25.109 29.208 -30.809 1.00 44.97 91 THR A O 1
ATOM 706 N N . CYS A 1 92 ? -25.200 28.132 -32.779 1.00 39.03 92 CYS A N 1
ATOM 707 C CA . CYS A 1 92 ? -25.670 28.903 -33.950 1.00 39.03 92 CYS A CA 1
ATOM 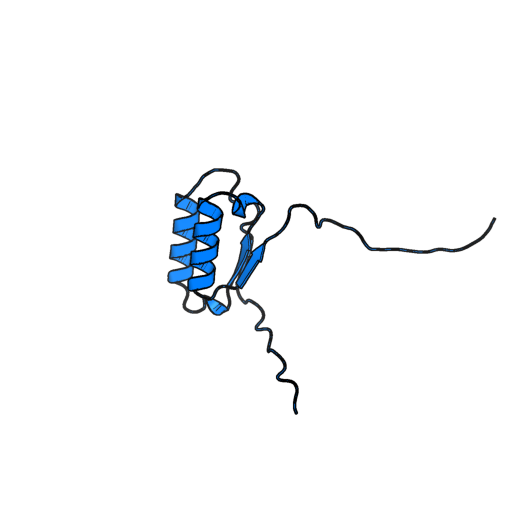708 C C . CYS A 1 92 ? -24.872 28.509 -35.202 1.00 39.03 92 CYS A C 1
ATOM 710 O O . CYS A 1 92 ? -23.626 28.452 -35.115 1.00 39.03 92 CYS A O 1
#

Sequence (92 aa):
MTPVAAIHRQPKIVVDWSTAVKSNDVDNADRLINWIKTSPQAKEIHVYLGSTQHRPNGRRLQNALLAMGCMVTKRSPMSSVSSYQSSLAETC

pLDDT: mean 71.73, std 16.41, range [39.03, 91.12]